Protein AF-A0A7K2QBZ3-F1 (afdb_monomer_lite)

Sequence (75 aa):
MLGLPDHVSACLFDLDGVLTRTAKVHAAAWKEMFDDYLRQRAARDGSPFVPFDAVRDYDEYVDGRPREDGVRTFL

pLDDT: mean 92.95, std 6.45, range [62.56, 98.5]

Foldseek 3Di:
DPPDDPPDPDDDDDVDPTVDPCLLVVLVVVQVVVQVVQVVVCVVVVHDRDGDDSPPLCVVQPPPDDNVSSVVRND

Secondary structure (DSSP, 8-state):
-----TT-------SBTTTB-HHHHHHHHHHHHHHHHHHHHHHHHTPPP----TTHHIIIIITTS-HHHHHHHH-

Structure (mmCIF, N/CA/C/O backbone):
data_AF-A0A7K2QBZ3-F1
#
_entry.id   AF-A0A7K2QBZ3-F1
#
loop_
_atom_site.group_PDB
_atom_site.id
_atom_site.type_symbol
_atom_site.label_atom_id
_atom_site.label_alt_id
_atom_site.label_comp_id
_atom_site.label_asym_id
_atom_site.label_entity_id
_atom_site.label_seq_id
_atom_site.pdbx_PDB_ins_code
_atom_site.Cartn_x
_atom_site.Cartn_y
_atom_site.Cartn_z
_atom_site.occupancy
_atom_site.B_iso_or_equiv
_atom_site.auth_seq_id
_atom_site.auth_comp_id
_atom_site.auth_asym_id
_atom_site.auth_atom_id
_atom_site.pdbx_PDB_model_num
ATOM 1 N N . MET A 1 1 ? 24.552 6.557 -14.524 1.00 62.56 1 MET A N 1
ATOM 2 C CA . MET A 1 1 ? 24.874 5.291 -15.221 1.00 62.56 1 MET A CA 1
ATOM 3 C C . MET A 1 1 ? 24.475 4.154 -14.289 1.00 62.56 1 MET A C 1
ATOM 5 O O . MET A 1 1 ? 24.769 4.277 -13.110 1.00 62.56 1 MET A O 1
ATOM 9 N N . LEU A 1 2 ? 23.789 3.109 -14.765 1.00 78.19 2 LEU A N 1
ATOM 10 C CA . LEU A 1 2 ? 23.214 2.036 -13.924 1.00 78.19 2 LEU A CA 1
ATOM 11 C C . LEU A 1 2 ? 24.253 1.092 -13.273 1.00 78.19 2 LEU A C 1
ATOM 13 O O . LEU A 1 2 ? 23.869 0.161 -12.579 1.00 78.19 2 LEU A O 1
ATOM 17 N N . GLY A 1 3 ? 25.555 1.311 -13.497 1.00 88.19 3 GLY A N 1
ATOM 18 C CA . GLY A 1 3 ? 26.629 0.487 -12.923 1.00 88.19 3 GLY A CA 1
ATOM 19 C C . GLY A 1 3 ? 26.706 -0.937 -13.485 1.00 88.19 3 GLY A C 1
ATOM 20 O O . GLY A 1 3 ? 27.277 -1.810 -12.840 1.00 88.19 3 GLY A O 1
ATOM 21 N N . LEU A 1 4 ? 26.109 -1.185 -14.654 1.00 89.12 4 LEU A N 1
ATOM 22 C CA . LEU A 1 4 ? 26.037 -2.514 -15.260 1.00 89.12 4 LEU A CA 1
ATOM 23 C C . LEU A 1 4 ? 27.315 -2.851 -16.052 1.00 89.12 4 LEU A C 1
ATOM 25 O O . LEU A 1 4 ? 27.912 -1.941 -16.629 1.00 89.12 4 LEU A O 1
ATOM 29 N N . PRO A 1 5 ? 27.717 -4.135 -16.114 1.00 93.69 5 PRO A N 1
ATOM 30 C CA . PRO A 1 5 ? 28.843 -4.585 -16.934 1.00 93.69 5 PRO A CA 1
ATOM 31 C C . PRO A 1 5 ? 28.660 -4.311 -18.435 1.00 93.69 5 PRO A C 1
ATOM 33 O O . PRO A 1 5 ? 27.548 -4.402 -1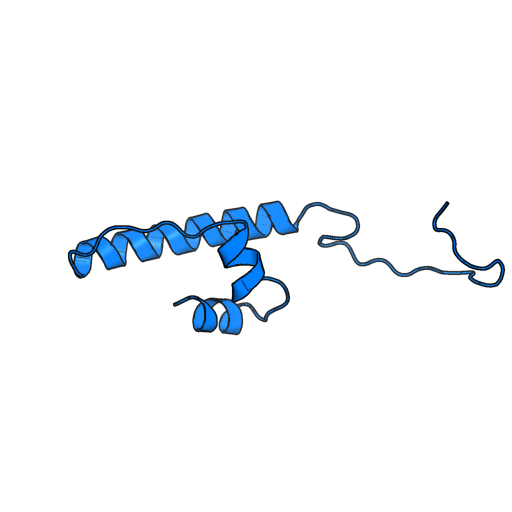8.952 1.00 93.69 5 PRO A O 1
ATOM 36 N N . ASP A 1 6 ? 29.770 -4.113 -19.153 1.00 91.44 6 ASP A N 1
ATOM 37 C CA . ASP A 1 6 ? 29.790 -3.714 -20.575 1.00 91.44 6 ASP A CA 1
ATOM 38 C C . ASP A 1 6 ? 29.093 -4.690 -21.542 1.00 91.44 6 ASP A C 1
ATOM 40 O O . ASP A 1 6 ? 28.711 -4.311 -22.646 1.00 91.44 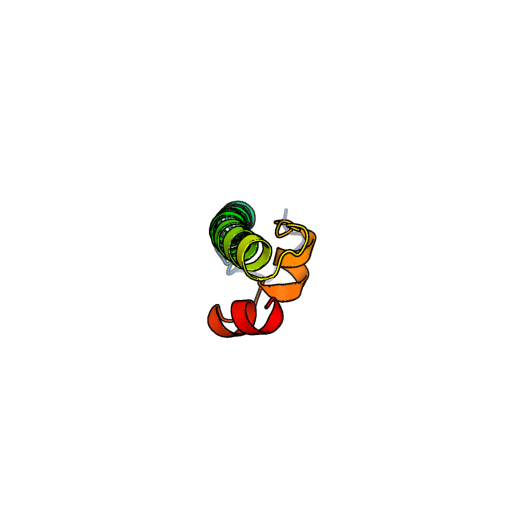6 ASP A O 1
ATOM 44 N N . HIS A 1 7 ? 28.922 -5.954 -21.149 1.00 94.38 7 HIS A N 1
ATOM 45 C CA . HIS A 1 7 ? 28.273 -6.974 -21.979 1.00 94.38 7 HIS A CA 1
ATOM 46 C C . HIS A 1 7 ? 26.739 -6.968 -2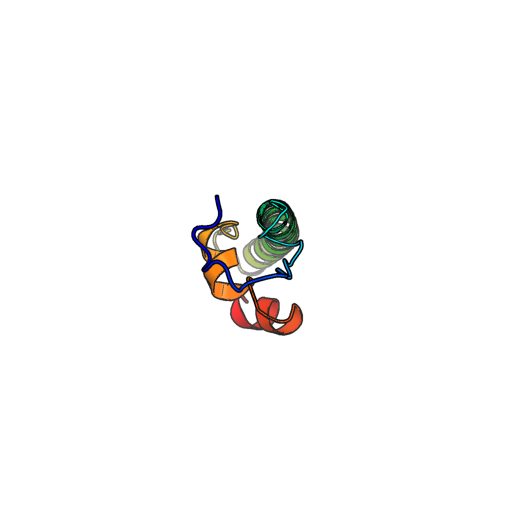1.872 1.00 94.38 7 HIS A C 1
ATOM 48 O O . HIS A 1 7 ? 26.076 -7.718 -22.590 1.00 94.38 7 HIS A O 1
ATOM 54 N N . VAL A 1 8 ? 26.156 -6.154 -20.985 1.00 94.12 8 VAL A N 1
ATOM 55 C CA . VAL A 1 8 ? 24.700 -6.031 -20.854 1.00 94.12 8 VAL A CA 1
ATOM 56 C C . VAL A 1 8 ? 24.165 -5.118 -21.955 1.00 94.12 8 VAL A C 1
ATOM 58 O O . VAL A 1 8 ? 24.396 -3.912 -21.948 1.00 94.12 8 VAL A O 1
ATOM 61 N N . SER A 1 9 ? 23.412 -5.691 -22.894 1.00 93.88 9 SER A N 1
ATOM 62 C CA . SER A 1 9 ? 22.856 -4.973 -24.050 1.00 93.88 9 SER A CA 1
ATOM 63 C C . SER A 1 9 ? 21.374 -4.606 -23.917 1.00 93.88 9 SER A C 1
ATOM 65 O O . SER A 1 9 ? 20.865 -3.835 -24.730 1.00 93.88 9 SER A O 1
ATOM 67 N N . ALA A 1 10 ? 20.672 -5.129 -22.907 1.00 93.81 10 ALA A N 1
ATOM 68 C CA . ALA A 1 10 ? 19.253 -4.865 -22.680 1.00 93.81 10 ALA A CA 1
ATOM 69 C C . ALA A 1 10 ? 18.903 -4.859 -21.185 1.00 93.81 10 ALA A C 1
ATOM 71 O O . ALA A 1 10 ? 19.501 -5.581 -20.390 1.00 93.81 10 ALA A O 1
ATOM 72 N N . CYS A 1 11 ? 17.907 -4.052 -20.814 1.00 90.94 11 CYS A N 1
ATOM 73 C CA . CYS A 1 11 ? 17.308 -4.011 -19.481 1.00 90.94 11 CYS A CA 1
ATOM 74 C C . CYS A 1 11 ? 15.783 -4.013 -19.629 1.00 90.94 11 CYS A C 1
ATOM 76 O O . CYS A 1 11 ? 15.246 -3.228 -20.411 1.00 90.94 11 CYS A O 1
ATOM 78 N N . LEU A 1 12 ? 15.097 -4.870 -18.874 1.00 91.69 12 LEU A N 1
ATOM 79 C CA . LEU A 1 12 ? 13.642 -4.853 -18.758 1.00 91.69 12 LEU A CA 1
ATOM 80 C C . LEU A 1 12 ? 13.278 -4.203 -17.425 1.00 91.69 12 LEU A C 1
ATOM 82 O O . LEU A 1 12 ? 13.739 -4.652 -16.377 1.00 91.69 12 LEU A O 1
ATOM 86 N N . PHE A 1 13 ? 12.460 -3.159 -17.478 1.00 87.94 13 PHE A N 1
ATOM 87 C CA . PHE A 1 13 ? 11.947 -2.481 -16.296 1.00 87.94 13 PHE A CA 1
ATOM 88 C C . PHE A 1 13 ? 10.447 -2.682 -16.226 1.00 87.94 13 PHE A C 1
ATOM 90 O O . PHE A 1 13 ? 9.755 -2.561 -17.238 1.00 87.94 13 PHE A O 1
ATOM 97 N N . ASP A 1 14 ? 9.965 -2.951 -15.022 1.00 82.25 14 ASP A N 1
ATOM 98 C CA . ASP A 1 14 ? 8.552 -2.798 -14.733 1.00 82.25 14 ASP A CA 1
ATOM 99 C C . ASP A 1 14 ? 8.179 -1.304 -14.708 1.00 82.25 14 ASP A C 1
ATOM 101 O O . ASP A 1 14 ? 9.043 -0.421 -14.642 1.00 82.25 14 ASP A O 1
ATOM 105 N N . LEU A 1 15 ? 6.889 -1.002 -14.786 1.00 82.88 15 LEU A N 1
ATOM 106 C CA . LEU A 1 15 ? 6.378 0.360 -14.717 1.00 82.88 15 LEU A CA 1
ATOM 107 C C . LEU A 1 15 ? 6.075 0.759 -13.271 1.00 82.88 15 LEU A C 1
ATOM 109 O O . LEU A 1 15 ? 6.455 1.855 -12.833 1.00 82.88 15 LEU A O 1
ATOM 113 N N . ASP A 1 16 ? 5.388 -0.126 -12.552 1.00 76.12 16 ASP A N 1
ATOM 114 C CA . ASP A 1 16 ? 4.806 0.164 -11.251 1.00 76.12 16 ASP A CA 1
ATOM 115 C C . ASP A 1 16 ? 5.857 0.151 -10.148 1.00 76.12 16 ASP A C 1
ATOM 117 O O . ASP A 1 16 ? 6.629 -0.789 -10.000 1.00 76.12 16 ASP A O 1
ATOM 121 N N . GLY A 1 17 ? 5.954 1.251 -9.401 1.00 74.56 17 GLY A N 1
ATOM 122 C CA . GLY A 1 17 ? 6.967 1.418 -8.352 1.00 74.56 17 GLY A CA 1
ATOM 123 C C . GLY A 1 17 ? 8.420 1.528 -8.847 1.00 74.56 17 GLY A C 1
ATOM 124 O O . GLY A 1 17 ? 9.275 1.968 -8.082 1.00 74.56 17 GLY A O 1
ATOM 125 N N . VAL A 1 18 ? 8.705 1.197 -10.113 1.00 83.62 18 VAL A N 1
ATOM 126 C CA . VAL A 1 18 ? 10.047 1.237 -10.717 1.00 83.62 18 VAL A CA 1
ATOM 127 C C . VAL A 1 18 ? 10.261 2.528 -11.505 1.00 83.62 18 VAL A C 1
ATOM 129 O O . VAL A 1 18 ? 11.119 3.337 -11.156 1.00 83.62 18 VAL A O 1
ATOM 132 N N . LEU A 1 19 ? 9.472 2.753 -12.559 1.00 85.94 19 LEU A N 1
ATOM 133 C CA . LEU A 1 19 ? 9.559 3.974 -13.371 1.00 85.94 19 LEU A CA 1
ATOM 134 C C . LEU A 1 19 ? 8.576 5.048 -12.902 1.00 85.94 19 LEU A C 1
ATOM 136 O O . LEU A 1 19 ? 8.797 6.243 -13.110 1.00 85.94 19 LEU A O 1
ATOM 140 N N . THR A 1 20 ? 7.487 4.632 -12.261 1.00 82.56 20 THR A N 1
ATOM 141 C CA . THR A 1 20 ? 6.431 5.519 -11.784 1.00 82.56 20 THR A CA 1
ATOM 142 C C . THR A 1 20 ? 6.195 5.335 -10.292 1.00 82.56 20 THR A C 1
ATOM 144 O O . THR A 1 20 ? 6.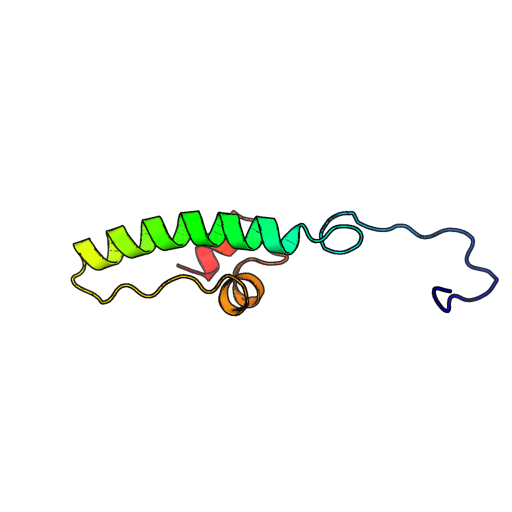385 4.264 -9.727 1.00 82.56 20 THR A O 1
ATOM 147 N N . ARG A 1 21 ? 5.744 6.400 -9.620 1.00 85.75 21 ARG A N 1
ATOM 148 C CA . ARG A 1 21 ? 5.411 6.360 -8.185 1.00 85.75 21 ARG A CA 1
ATOM 149 C C . ARG A 1 21 ? 3.979 5.861 -7.953 1.00 85.75 21 ARG A C 1
ATOM 151 O O . ARG A 1 21 ? 3.269 6.427 -7.122 1.00 85.75 21 ARG A O 1
ATOM 158 N N . THR A 1 22 ? 3.539 4.850 -8.703 1.00 87.56 22 THR A N 1
ATOM 159 C CA . THR A 1 22 ? 2.165 4.323 -8.647 1.00 87.56 22 THR A CA 1
ATOM 160 C C . THR A 1 22 ? 1.839 3.684 -7.306 1.00 87.56 22 THR A C 1
ATOM 162 O O . THR A 1 22 ? 0.712 3.851 -6.850 1.00 87.56 22 THR A O 1
ATOM 165 N N . ALA A 1 23 ? 2.813 3.100 -6.597 1.00 87.50 23 ALA A N 1
ATOM 166 C CA . ALA A 1 23 ? 2.631 2.591 -5.230 1.00 87.50 23 ALA A CA 1
ATOM 167 C C . ALA A 1 23 ? 1.952 3.610 -4.290 1.00 87.50 23 ALA A C 1
ATOM 169 O O . ALA A 1 23 ? 1.073 3.254 -3.516 1.00 87.50 23 ALA A O 1
ATOM 170 N N . LYS A 1 24 ? 2.256 4.912 -4.429 1.00 90.31 24 LYS A N 1
ATOM 171 C CA . LYS A 1 24 ? 1.598 5.972 -3.639 1.00 90.31 24 LYS A CA 1
ATOM 172 C C . LYS A 1 24 ? 0.115 6.132 -3.965 1.00 90.31 24 LYS A C 1
ATOM 174 O O . LYS A 1 24 ? -0.683 6.421 -3.081 1.00 90.31 24 LYS A O 1
ATOM 179 N N . VAL A 1 25 ? -0.243 5.986 -5.238 1.00 93.00 25 VAL A N 1
ATOM 180 C CA . VAL A 1 25 ? -1.633 6.076 -5.703 1.00 93.00 25 VAL A CA 1
ATOM 181 C C . VAL A 1 25 ? -2.405 4.834 -5.268 1.00 93.00 25 VAL A C 1
ATOM 183 O O . VAL A 1 25 ? -3.517 4.957 -4.764 1.00 93.00 25 VAL A O 1
ATOM 186 N N . HIS A 1 26 ? -1.791 3.654 -5.381 1.00 92.69 26 HIS A N 1
ATOM 187 C CA . HIS A 1 26 ? -2.357 2.408 -4.871 1.00 92.69 26 HIS A CA 1
ATOM 188 C C . HIS A 1 26 ? -2.614 2.483 -3.366 1.00 92.69 26 HIS A C 1
ATOM 190 O O . HIS A 1 26 ? -3.733 2.225 -2.929 1.00 92.69 26 HIS A O 1
ATOM 196 N N . ALA A 1 27 ? -1.620 2.907 -2.589 1.00 94.56 27 ALA A N 1
ATOM 197 C CA . ALA A 1 27 ? -1.746 3.081 -1.150 1.00 94.56 27 ALA A CA 1
ATOM 198 C C . ALA A 1 27 ? -2.866 4.058 -0.761 1.00 94.56 27 ALA A C 1
ATOM 200 O O . ALA A 1 27 ? -3.644 3.776 0.150 1.00 94.56 27 ALA A O 1
ATOM 201 N N . ALA A 1 28 ? -2.994 5.183 -1.474 1.00 96.75 28 ALA A N 1
ATOM 202 C CA . ALA A 1 28 ? -4.073 6.141 -1.244 1.00 96.75 28 ALA A CA 1
ATOM 203 C C . ALA A 1 28 ? -5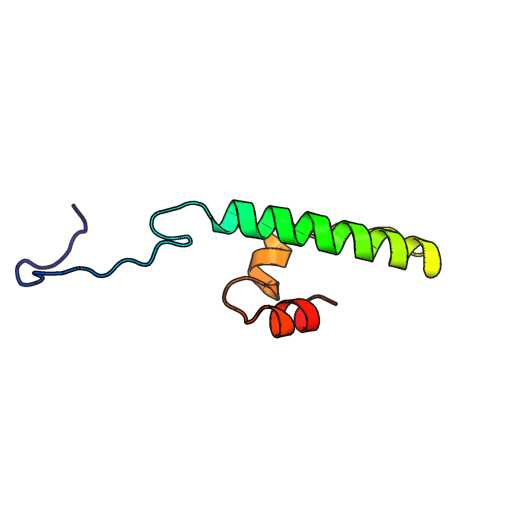.460 5.528 -1.506 1.00 96.75 28 ALA A C 1
ATOM 205 O O . ALA A 1 28 ? -6.358 5.689 -0.682 1.00 96.75 28 ALA A O 1
ATOM 206 N N . ALA A 1 29 ? -5.620 4.782 -2.603 1.00 96.50 29 ALA A N 1
ATOM 207 C CA . ALA A 1 29 ? -6.883 4.125 -2.940 1.00 96.50 29 ALA A CA 1
ATOM 208 C C . ALA A 1 29 ? -7.263 3.029 -1.927 1.00 96.50 29 ALA A C 1
ATOM 210 O O . ALA A 1 29 ? -8.420 2.922 -1.523 1.00 96.50 29 ALA A O 1
ATOM 211 N N . TRP A 1 30 ? -6.288 2.233 -1.475 1.00 97.38 30 TRP A N 1
ATOM 212 C CA . TRP A 1 30 ? -6.509 1.235 -0.427 1.00 97.38 30 TRP A CA 1
ATOM 213 C C . TRP A 1 30 ? -6.891 1.872 0.902 1.00 97.38 30 TRP A C 1
ATOM 215 O O . TRP A 1 30 ? -7.815 1.397 1.559 1.00 97.38 30 TRP A O 1
ATOM 225 N N . LYS A 1 31 ? -6.227 2.971 1.273 1.00 98.25 31 LYS A N 1
ATOM 226 C CA . LYS A 1 31 ? -6.557 3.724 2.480 1.00 98.25 31 LYS A CA 1
ATOM 227 C C . LYS A 1 31 ? -7.984 4.251 2.455 1.00 98.25 31 LYS A C 1
ATOM 229 O O . LYS A 1 31 ? -8.678 4.111 3.454 1.00 98.25 31 LYS A O 1
ATOM 234 N N . GLU A 1 32 ? -8.413 4.847 1.346 1.00 98.44 32 GLU A N 1
ATOM 235 C CA . GLU A 1 32 ? -9.784 5.344 1.195 1.00 98.44 32 GLU A CA 1
ATOM 236 C C . GLU A 1 32 ? -10.799 4.220 1.441 1.00 98.44 32 GLU A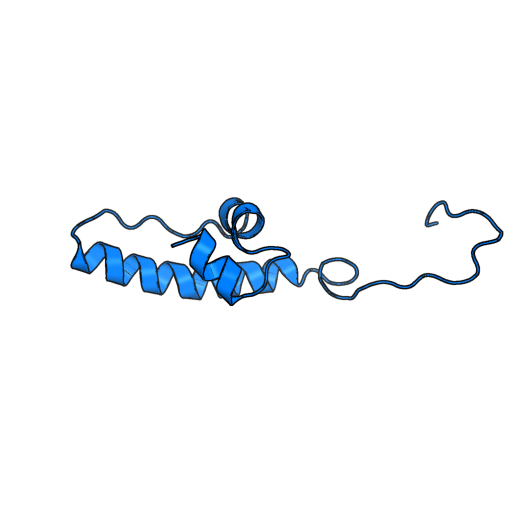 C 1
ATOM 238 O O . GLU A 1 32 ? -11.652 4.327 2.322 1.00 98.44 32 GLU A O 1
ATOM 243 N N . MET A 1 33 ? -10.631 3.094 0.743 1.00 97.56 33 MET A N 1
ATOM 244 C CA . MET A 1 33 ? -11.530 1.947 0.857 1.00 97.56 33 MET A CA 1
ATOM 245 C C . MET A 1 33 ? -11.535 1.332 2.268 1.00 97.56 33 MET A C 1
ATOM 247 O O . MET A 1 33 ? -12.606 1.090 2.833 1.00 97.56 33 MET A O 1
ATOM 251 N N . PHE A 1 34 ? -10.360 1.096 2.866 1.00 98.25 34 PHE A N 1
ATOM 252 C CA . PHE A 1 34 ? -10.273 0.502 4.200 1.00 98.25 34 PHE A CA 1
ATOM 253 C C . PHE A 1 34 ? -10.767 1.442 5.292 1.00 98.25 34 PHE A C 1
ATOM 255 O O . PHE A 1 34 ? -11.492 0.990 6.175 1.00 98.25 34 PHE A O 1
ATOM 262 N N . ASP A 1 35 ? -10.431 2.732 5.248 1.00 98.50 35 ASP A N 1
ATOM 263 C CA . ASP A 1 35 ? -10.892 3.687 6.255 1.00 98.50 35 ASP A CA 1
ATOM 264 C C . ASP A 1 35 ? -12.425 3.762 6.282 1.00 98.50 35 ASP A C 1
ATOM 266 O O . ASP A 1 35 ? -13.019 3.819 7.361 1.00 98.50 35 ASP A O 1
ATOM 270 N N . ASP A 1 36 ? -13.077 3.715 5.118 1.00 98.31 36 ASP A N 1
ATOM 271 C CA . ASP A 1 36 ? -14.538 3.719 5.025 1.00 98.31 36 ASP A CA 1
ATOM 272 C C . ASP A 1 36 ? -15.160 2.457 5.629 1.00 98.31 36 ASP A C 1
ATOM 274 O O . ASP A 1 36 ? -16.132 2.542 6.390 1.00 98.31 36 ASP A O 1
ATOM 278 N N . TYR A 1 37 ? -14.571 1.288 5.371 1.00 97.62 37 TYR A N 1
ATOM 279 C CA . TYR A 1 37 ? -14.991 0.039 6.005 1.00 97.62 37 TYR A CA 1
ATOM 280 C C . TYR A 1 37 ? -14.761 0.049 7.527 1.00 97.62 37 TYR A C 1
ATOM 282 O O . TYR A 1 37 ? -15.652 -0.312 8.304 1.00 97.62 37 TYR A O 1
ATOM 290 N N . LEU A 1 38 ? -13.582 0.487 7.973 1.00 97.94 38 LEU A N 1
ATOM 291 C CA . LEU A 1 38 ? -13.186 0.513 9.380 1.00 97.94 38 LEU A CA 1
ATOM 292 C C . LEU A 1 38 ? -14.041 1.492 10.186 1.00 97.94 38 LEU A C 1
ATOM 294 O O . LEU A 1 38 ? -14.421 1.170 11.310 1.00 97.94 38 LEU A O 1
ATOM 298 N N . ARG A 1 39 ? -14.433 2.637 9.609 1.00 98.12 39 ARG A N 1
ATOM 299 C CA . ARG A 1 39 ? -15.413 3.553 10.217 1.00 98.12 39 ARG A CA 1
ATOM 300 C C . ARG A 1 39 ? -16.753 2.866 10.469 1.00 98.12 39 ARG A C 1
ATOM 302 O O . ARG A 1 39 ? -17.300 2.967 11.566 1.00 98.12 39 ARG A O 1
ATOM 309 N N . GLN A 1 40 ? -17.273 2.145 9.476 1.00 97.94 40 GLN A N 1
ATOM 310 C CA . GLN A 1 40 ? -18.547 1.429 9.605 1.00 97.94 40 GLN A CA 1
ATOM 311 C C . GLN A 1 40 ? -18.464 0.280 10.615 1.00 97.94 40 GLN A C 1
ATOM 313 O O . GLN A 1 40 ? -19.422 0.016 11.339 1.00 97.94 40 GLN A O 1
ATOM 318 N N . ARG A 1 41 ? -17.334 -0.430 10.674 1.00 97.19 41 ARG A N 1
ATOM 319 C CA . ARG A 1 41 ? -17.088 -1.481 11.672 1.00 97.19 41 ARG A CA 1
ATOM 320 C C . ARG A 1 41 ? -17.001 -0.899 13.086 1.00 97.19 41 ARG A C 1
ATOM 322 O O . ARG A 1 41 ? -17.728 -1.355 13.958 1.00 97.19 41 ARG A O 1
ATOM 329 N N . ALA A 1 42 ? -16.216 0.159 13.279 1.00 97.69 42 ALA A N 1
ATOM 330 C CA . ALA A 1 42 ? -16.082 0.857 14.557 1.00 97.69 42 ALA A CA 1
ATOM 331 C C . ALA A 1 42 ? -17.435 1.354 15.095 1.00 97.69 42 ALA A C 1
ATOM 333 O O . ALA A 1 42 ? -17.767 1.127 16.256 1.00 97.69 42 ALA A O 1
ATOM 334 N N . ALA A 1 43 ? -18.264 1.951 14.231 1.00 97.25 43 ALA A N 1
ATOM 335 C CA . ALA A 1 43 ? -19.602 2.409 14.603 1.00 97.25 43 ALA A CA 1
ATOM 336 C C . ALA A 1 43 ? -20.548 1.265 15.012 1.00 97.25 43 ALA A C 1
ATOM 338 O O . ALA A 1 43 ? -21.369 1.447 15.909 1.00 97.25 43 ALA A O 1
ATOM 339 N N . ARG A 1 44 ? -20.444 0.096 14.365 1.00 97.50 44 ARG A N 1
ATOM 340 C CA . ARG A 1 44 ? -21.256 -1.089 14.693 1.00 97.50 44 ARG A CA 1
ATOM 341 C C . ARG A 1 44 ? -20.823 -1.748 15.998 1.00 97.50 44 ARG A C 1
ATOM 343 O O . ARG A 1 44 ? -21.678 -2.138 16.786 1.00 97.50 44 ARG A O 1
ATOM 350 N N . ASP A 1 45 ? -19.517 -1.843 16.220 1.00 96.31 45 ASP A N 1
ATOM 351 C CA . ASP A 1 45 ? -18.941 -2.598 17.336 1.00 96.31 45 ASP A CA 1
ATOM 352 C C . ASP A 1 45 ? -18.721 -1.722 18.586 1.00 96.31 45 ASP A C 1
ATOM 354 O O . ASP A 1 45 ? -18.373 -2.227 19.652 1.00 96.31 45 ASP A O 1
ATOM 358 N N . GLY A 1 46 ? -18.896 -0.401 18.466 1.00 95.94 46 GLY A N 1
ATOM 359 C CA . GLY A 1 46 ? -18.605 0.567 19.527 1.00 95.94 46 GLY A CA 1
ATOM 360 C C . GLY A 1 46 ? -17.110 0.712 19.833 1.00 95.94 46 GLY A C 1
ATOM 361 O O . GLY A 1 46 ? -16.745 1.225 20.891 1.00 95.94 46 GLY A O 1
ATOM 362 N N . SER A 1 47 ? -16.237 0.244 18.938 1.00 95.56 47 SER A N 1
ATOM 363 C CA . SER A 1 47 ? -14.786 0.325 19.090 1.00 95.56 47 SER A CA 1
ATOM 364 C C . SER A 1 47 ? -14.230 1.647 18.539 1.00 95.56 47 SER A C 1
ATOM 366 O O . SER A 1 47 ? -14.873 2.305 17.717 1.00 95.56 47 SER A O 1
ATOM 368 N N . PRO A 1 48 ? -13.034 2.081 18.976 1.00 96.62 48 PRO A N 1
ATOM 369 C CA . PRO A 1 48 ? -12.374 3.238 18.382 1.00 96.62 48 PRO A CA 1
ATOM 370 C C . PRO A 1 48 ? -12.043 3.003 16.905 1.00 96.62 48 PRO A C 1
ATOM 372 O O . PRO A 1 48 ? -11.525 1.951 16.532 1.00 96.62 48 PRO A O 1
ATOM 375 N N . PHE A 1 49 ? -12.277 4.015 16.071 1.00 97.44 49 PHE A N 1
ATOM 376 C CA . PHE A 1 49 ? -11.782 4.014 14.698 1.00 97.44 49 PHE A CA 1
ATOM 377 C C . PHE A 1 49 ? -10.256 4.162 14.689 1.00 97.44 49 PHE A C 1
ATOM 379 O O . PHE A 1 49 ? -9.722 5.157 15.182 1.00 97.44 49 PHE A O 1
ATOM 386 N N . VAL A 1 50 ? -9.575 3.190 14.083 1.00 97.19 50 VAL A N 1
ATOM 387 C CA . VAL A 1 50 ? -8.144 3.251 13.773 1.00 97.19 50 VAL A CA 1
ATOM 388 C C . VAL A 1 50 ? -8.007 3.275 12.250 1.00 97.19 50 VAL A C 1
ATOM 390 O O . VAL A 1 50 ? -8.496 2.349 11.604 1.00 97.19 50 VAL A O 1
ATOM 393 N N . PRO A 1 51 ? -7.417 4.328 11.660 1.00 97.50 51 PRO A N 1
ATOM 394 C CA . PRO A 1 51 ? -7.256 4.421 10.215 1.00 97.50 51 PRO A CA 1
ATOM 395 C C . PRO A 1 51 ? -6.202 3.436 9.701 1.00 97.50 51 PRO A C 1
ATOM 397 O O . PRO A 1 51 ? -5.217 3.174 10.387 1.00 97.50 51 PRO A O 1
ATOM 400 N N . PHE A 1 52 ? -6.371 2.988 8.460 1.00 98.25 52 PHE A N 1
ATOM 401 C CA . PHE A 1 52 ? -5.351 2.259 7.710 1.00 98.25 52 PHE A CA 1
ATOM 402 C C . PHE A 1 52 ? -4.138 3.161 7.448 1.00 98.25 52 PHE A C 1
ATOM 404 O O . PHE A 1 52 ? -4.284 4.290 6.953 1.00 98.25 52 PHE A O 1
ATOM 411 N N . ASP A 1 53 ? -2.937 2.684 7.764 1.00 97.81 53 ASP A N 1
ATOM 412 C CA . ASP A 1 53 ? -1.688 3.380 7.466 1.00 97.81 53 ASP A CA 1
ATOM 413 C C . ASP A 1 53 ? -1.267 3.111 6.013 1.00 97.81 53 ASP A C 1
ATOM 415 O O . ASP A 1 53 ? -0.850 2.013 5.650 1.00 97.81 53 ASP A O 1
ATOM 419 N N . ALA A 1 54 ? -1.348 4.142 5.167 1.00 96.50 54 ALA A N 1
ATOM 420 C CA . ALA A 1 54 ? -1.003 4.044 3.747 1.00 96.50 54 ALA A CA 1
ATOM 421 C C . ALA A 1 54 ? 0.483 3.741 3.477 1.00 96.50 54 ALA A C 1
ATOM 423 O O . ALA A 1 54 ? 0.853 3.546 2.326 1.00 96.50 54 ALA A O 1
ATOM 424 N N . VAL A 1 55 ? 1.345 3.757 4.491 1.00 95.12 55 VAL A N 1
ATOM 425 C CA . VAL A 1 55 ? 2.745 3.356 4.356 1.00 95.12 55 VAL A CA 1
ATOM 426 C C . VAL A 1 55 ? 2.924 1.996 5.007 1.00 95.12 55 VAL A C 1
ATOM 428 O O . VAL A 1 55 ? 3.128 1.008 4.313 1.00 95.12 55 VAL A O 1
ATOM 431 N N . ARG A 1 56 ? 2.788 1.921 6.333 1.00 97.25 56 ARG A N 1
ATOM 432 C CA . ARG A 1 56 ? 3.131 0.703 7.074 1.00 97.25 56 ARG A CA 1
ATOM 433 C C . ARG A 1 56 ? 2.195 -0.456 6.745 1.00 97.25 56 ARG A C 1
ATOM 435 O O . ARG A 1 56 ? 2.669 -1.544 6.442 1.00 97.25 56 ARG A O 1
ATOM 442 N N . ASP A 1 57 ? 0.886 -0.227 6.803 1.00 97.31 57 ASP A N 1
ATOM 443 C CA . ASP A 1 57 ? -0.088 -1.304 6.623 1.00 97.31 57 ASP A CA 1
ATOM 444 C C . ASP A 1 57 ? -0.195 -1.684 5.131 1.00 97.31 57 ASP A C 1
ATOM 446 O O . ASP A 1 57 ? -0.418 -2.845 4.788 1.00 97.31 57 ASP A O 1
ATOM 450 N N . TYR A 1 58 ? 0.034 -0.727 4.224 1.00 95.75 58 TYR A N 1
ATOM 451 C CA . TYR A 1 58 ? 0.162 -1.018 2.796 1.00 95.75 58 TYR A CA 1
ATOM 452 C C . TYR A 1 58 ? 1.360 -1.932 2.507 1.00 95.75 58 TYR A C 1
ATOM 454 O O . TYR A 1 58 ? 1.174 -2.983 1.894 1.00 95.75 58 TYR A O 1
ATOM 462 N N . ASP A 1 59 ? 2.552 -1.579 2.992 1.00 93.94 59 ASP A N 1
ATOM 463 C CA . ASP A 1 59 ? 3.773 -2.361 2.766 1.00 93.94 59 ASP A CA 1
ATOM 464 C C . ASP A 1 59 ? 3.691 -3.757 3.417 1.00 93.94 59 ASP A C 1
ATOM 466 O O . ASP A 1 59 ? 4.158 -4.743 2.849 1.00 93.94 59 ASP A O 1
ATOM 470 N N . GLU A 1 60 ? 3.086 -3.867 4.605 1.00 96.50 60 GLU A N 1
ATOM 471 C CA . GLU A 1 60 ? 3.013 -5.128 5.356 1.00 96.50 60 GLU A CA 1
ATOM 472 C C . GLU A 1 60 ? 1.955 -6.100 4.802 1.00 96.50 60 GLU A C 1
ATOM 474 O O . GLU A 1 60 ? 2.202 -7.310 4.675 1.00 96.50 60 GLU A O 1
ATOM 479 N N . TYR A 1 61 ? 0.770 -5.582 4.464 1.00 95.38 61 TYR A N 1
ATOM 480 C CA . TYR A 1 61 ? -0.400 -6.414 4.186 1.00 95.38 61 TYR A CA 1
ATOM 481 C C . TYR A 1 61 ? -0.816 -6.442 2.720 1.00 95.38 61 TYR A C 1
ATOM 483 O O . TYR A 1 61 ? -1.482 -7.396 2.329 1.00 95.38 61 TYR A O 1
ATOM 491 N N . VAL A 1 62 ? -0.457 -5.448 1.903 1.00 94.50 62 VAL A N 1
ATOM 492 C CA . VAL A 1 62 ? -1.028 -5.276 0.555 1.00 94.50 62 VAL A CA 1
ATOM 493 C C . VAL A 1 62 ? 0.022 -5.369 -0.545 1.00 94.50 62 VAL A C 1
ATOM 495 O O . VAL A 1 62 ? -0.219 -6.040 -1.553 1.00 94.50 62 VAL A O 1
ATOM 498 N N . ASP A 1 63 ? 1.163 -4.703 -0.382 1.00 92.50 63 ASP A N 1
ATOM 499 C CA . ASP A 1 63 ? 2.152 -4.587 -1.447 1.00 92.50 63 ASP A CA 1
ATOM 500 C C . ASP A 1 63 ? 2.714 -5.955 -1.863 1.00 92.50 63 ASP A C 1
ATOM 502 O O . ASP A 1 63 ? 2.963 -6.843 -1.044 1.00 92.50 63 ASP A O 1
ATOM 506 N N . GLY A 1 64 ? 2.843 -6.159 -3.175 1.00 89.69 64 GLY A N 1
ATOM 507 C CA . GLY A 1 64 ? 3.316 -7.421 -3.752 1.00 89.69 64 GLY A CA 1
ATOM 508 C C . GLY A 1 64 ? 2.372 -8.628 -3.615 1.00 89.69 64 GLY A C 1
ATOM 509 O O . GLY A 1 64 ? 2.732 -9.714 -4.075 1.00 89.69 64 GLY A O 1
ATOM 510 N N . ARG A 1 65 ? 1.171 -8.483 -3.031 1.00 92.75 65 ARG A N 1
ATOM 511 C CA . ARG A 1 65 ? 0.194 -9.579 -2.880 1.00 92.75 65 ARG A CA 1
ATOM 512 C C . ARG A 1 65 ? -0.958 -9.486 -3.888 1.00 92.75 65 ARG A C 1
ATOM 514 O O . ARG A 1 65 ? -1.350 -8.388 -4.295 1.00 92.75 65 ARG A O 1
ATOM 521 N N . PRO A 1 66 ? -1.578 -10.620 -4.270 1.00 94.75 66 PRO A N 1
ATOM 522 C CA . PRO A 1 66 ? -2.886 -10.599 -4.916 1.00 94.75 66 PRO A CA 1
ATOM 523 C C . PRO A 1 66 ? -3.894 -9.803 -4.080 1.00 94.75 66 PRO A C 1
ATOM 525 O O . PRO A 1 66 ? -3.891 -9.871 -2.853 1.00 94.75 66 PRO A O 1
ATOM 528 N N . ARG A 1 67 ? -4.792 -9.062 -4.739 1.00 93.00 67 ARG A N 1
ATOM 529 C CA . ARG A 1 67 ? -5.729 -8.145 -4.058 1.00 93.00 67 ARG A CA 1
ATOM 530 C C . ARG A 1 67 ? -6.572 -8.843 -2.989 1.00 93.00 67 ARG A C 1
ATOM 532 O O . ARG A 1 67 ? -6.770 -8.288 -1.915 1.00 93.00 67 ARG A O 1
ATOM 539 N N . GLU A 1 68 ? -7.048 -10.051 -3.279 1.00 96.06 68 GLU A N 1
ATOM 540 C CA . GLU A 1 68 ? -7.834 -10.846 -2.330 1.00 96.06 68 GLU A CA 1
ATOM 541 C C . GLU A 1 68 ? -7.014 -11.253 -1.104 1.00 96.06 68 GLU A C 1
ATOM 543 O O . GLU A 1 68 ? -7.508 -11.169 0.020 1.00 96.06 68 GLU A O 1
ATOM 548 N N . ASP A 1 69 ? -5.753 -11.635 -1.306 1.00 95.94 69 ASP A N 1
ATOM 549 C CA . ASP A 1 69 ? -4.846 -11.991 -0.217 1.00 95.94 69 ASP A CA 1
ATOM 550 C C . ASP A 1 69 ? -4.506 -10.767 0.635 1.00 95.94 69 ASP A C 1
ATOM 552 O O . ASP A 1 69 ? -4.434 -10.878 1.858 1.00 95.94 69 ASP A O 1
ATOM 556 N N . GLY A 1 70 ? -4.371 -9.589 0.019 1.00 95.00 70 GLY A N 1
ATOM 557 C CA . GLY A 1 70 ? -4.155 -8.337 0.741 1.00 95.00 70 GLY A CA 1
ATOM 558 C C . GLY A 1 70 ? -5.312 -7.991 1.681 1.00 95.00 70 GLY A C 1
ATOM 559 O O . GLY A 1 70 ? -5.097 -7.720 2.861 1.00 95.00 70 GLY A O 1
ATOM 560 N N . VAL A 1 71 ? -6.556 -8.109 1.197 1.00 96.19 71 VAL A N 1
ATOM 561 C CA . VAL A 1 71 ? -7.757 -7.943 2.038 1.00 96.19 71 VAL A CA 1
ATOM 562 C C . VAL A 1 71 ? -7.764 -8.944 3.190 1.00 96.19 71 VAL A C 1
ATOM 564 O O . VAL A 1 71 ? -7.993 -8.555 4.332 1.00 96.19 71 VAL A O 1
ATOM 567 N N . ARG A 1 72 ? -7.515 -10.228 2.899 1.00 96.50 72 ARG A N 1
ATOM 568 C CA . ARG A 1 72 ? -7.532 -11.298 3.909 1.00 96.50 72 ARG A CA 1
ATOM 569 C C . ARG A 1 72 ? -6.440 -11.150 4.960 1.00 96.50 72 ARG A C 1
ATOM 571 O O . ARG A 1 72 ? -6.623 -11.625 6.070 1.00 96.50 72 ARG A O 1
ATOM 578 N N . THR A 1 73 ? -5.298 -10.576 4.593 1.00 94.69 73 THR A N 1
ATOM 579 C CA . THR A 1 73 ? -4.176 -10.417 5.523 1.00 94.69 73 THR A CA 1
ATOM 580 C C . THR A 1 73 ? -4.394 -9.213 6.443 1.00 94.69 73 THR A C 1
ATOM 582 O O . THR A 1 73 ? -3.982 -9.261 7.596 1.00 94.69 73 THR A O 1
ATOM 585 N N . PHE A 1 74 ? -5.046 -8.150 5.960 1.00 96.00 74 PHE A N 1
ATOM 586 C CA . PHE A 1 74 ? -5.276 -6.943 6.756 1.00 96.00 74 PHE A CA 1
ATOM 587 C C . PHE A 1 74 ? -6.466 -7.039 7.736 1.00 96.00 74 PHE A C 1
ATOM 589 O O . PHE A 1 74 ? -6.395 -6.480 8.831 1.00 96.00 74 PHE A O 1
ATOM 596 N N . LEU A 1 75 ? -7.572 -7.687 7.345 1.00 93.19 75 LEU A N 1
ATOM 597 C CA . LEU A 1 75 ? -8.849 -7.683 8.091 1.00 93.19 75 LEU A CA 1
ATOM 598 C C . LEU A 1 75 ? -9.044 -8.861 9.050 1.00 93.19 75 LEU A C 1
ATOM 600 O O . LEU A 1 75 ? -9.712 -8.623 10.092 1.00 93.19 75 LEU A O 1
#

Radius of gyration: 17.85 Å; chains: 1; bounding box: 51×18×44 Å